Protein AF-A0A800DMS6-F1 (afdb_monomer_lite)

pLDDT: mean 82.87, std 20.44, range [31.41, 98.44]

Secondary structure (DSSP, 8-state):
-------------SS----S----------S-S---PPP-PPPHHHHHHHHHHHHHHHTTTSSEEEEEEEPPSSTT-EEEEEEEEETTTTTEEEEEEEEEE-TT--SEEEEE-HHHHHHH-SS-SSS-EEE-SHHHHHHHHHHHHHSHHHHHHHHHHHHHHHHHHHHHHHHHTTS--

Radius of gyration: 26.36 Å; chains: 1; bounding box: 50×70×80 Å

Foldseek 3Di:
DDDDDDDDPDPDPDDDDDPDDDDPPPPDDPDDPDPDDDDPDDFPVNVLQVVQVVVCVVLVNQKGWDWDWDDDPDPFKTKIWTWIFRVLVVRDTDTAKMWMDGPVRPFIWIGGDLQLLCQQPVPCSPDIDTQGDPVSSVVSVVSSCPRPVNVVVVVVSSVVSVVSVVVVVVVVVVVPD

Sequence (177 aa):
MLISHLTISQYFLDFGYNYFGMEVLNMRDLWPEDIGPISDLKTPVTILREQGALLGEKTNNLVEVEIVQFEPIRSEEFLYAFLIVAPALDNYRYKLFTISYNINIYPVTISVDGEIRAEINPVDPEGKLTAESEDDFVEILKKIFSAKKTKRVIGALLSMISYGQEGQIAGINSNDR

Structure (mmCIF, N/CA/C/O backbone):
data_AF-A0A800DMS6-F1
#
_entry.id   AF-A0A800DMS6-F1
#
loop_
_atom_site.group_PDB
_atom_site.id
_atom_site.type_symbol
_atom_site.label_atom_id
_atom_site.label_alt_id
_atom_site.label_comp_id
_atom_site.label_asym_id
_atom_site.label_entity_id
_atom_site.label_seq_id
_atom_site.pdbx_PDB_ins_code
_atom_site.Cartn_x
_atom_site.Cartn_y
_atom_site.Cartn_z
_atom_site.occupancy
_atom_site.B_iso_or_equiv
_atom_site.auth_seq_id
_atom_site.auth_comp_id
_atom_site.auth_asym_id
_atom_site.auth_atom_id
_atom_site.pdbx_PDB_model_num
ATOM 1 N N . MET A 1 1 ? -31.508 -52.749 -20.779 1.00 35.66 1 MET A N 1
ATOM 2 C CA . MET A 1 1 ? -30.514 -51.670 -20.970 1.00 35.66 1 MET A CA 1
ATOM 3 C C . MET A 1 1 ? -31.309 -50.387 -21.174 1.00 35.66 1 MET A C 1
ATOM 5 O O . MET A 1 1 ? -31.964 -50.294 -22.197 1.00 35.66 1 MET A O 1
ATOM 9 N N . LEU A 1 2 ? -31.628 -49.626 -20.112 1.00 31.41 2 LEU A N 1
ATOM 10 C CA . LEU A 1 2 ? -30.810 -48.549 -19.496 1.00 31.41 2 LEU A CA 1
ATOM 11 C C . LEU A 1 2 ? -30.405 -47.514 -20.569 1.00 31.41 2 LEU A C 1
ATOM 13 O O . LEU A 1 2 ? -29.709 -47.924 -21.487 1.00 31.41 2 LEU A O 1
ATOM 17 N N . ILE A 1 3 ? -30.755 -46.217 -20.588 1.00 32.34 3 ILE A N 1
ATOM 18 C CA . ILE A 1 3 ? -31.312 -45.180 -19.673 1.00 32.34 3 ILE A CA 1
ATOM 19 C C . ILE A 1 3 ? -31.833 -44.061 -20.634 1.00 32.34 3 ILE A C 1
ATOM 21 O O . ILE A 1 3 ? -31.210 -43.858 -21.673 1.00 32.34 3 ILE A O 1
ATOM 25 N N . SER A 1 4 ? -33.069 -43.540 -20.512 1.00 35.94 4 SER A N 1
ATOM 26 C CA . SER A 1 4 ? -33.433 -42.152 -20.084 1.00 35.94 4 SER A CA 1
ATOM 27 C C . SER A 1 4 ? -32.519 -41.006 -20.587 1.00 35.94 4 SER A C 1
ATOM 29 O O . SER A 1 4 ? -31.317 -41.161 -20.674 1.00 35.94 4 SER A O 1
ATOM 31 N N . HIS A 1 5 ? -32.927 -39.774 -20.890 1.00 34.97 5 HIS A N 1
ATOM 32 C CA . HIS A 1 5 ? -34.171 -39.005 -20.849 1.00 34.97 5 HIS A CA 1
ATOM 33 C C . HIS A 1 5 ? -33.965 -37.781 -21.781 1.00 34.97 5 HIS A C 1
ATOM 35 O O . HIS A 1 5 ? -32.833 -37.425 -22.102 1.00 34.97 5 HIS A O 1
ATOM 41 N N . LEU A 1 6 ? -35.073 -37.142 -22.176 1.00 41.53 6 LEU A N 1
ATOM 42 C CA . LEU A 1 6 ? -35.212 -35.772 -22.705 1.00 41.53 6 LEU A CA 1
ATOM 43 C C . LEU A 1 6 ? -34.163 -34.785 -22.119 1.00 41.53 6 LEU A C 1
ATOM 45 O O . LEU A 1 6 ? -33.788 -34.903 -20.959 1.00 41.53 6 LEU A O 1
ATOM 49 N N . THR A 1 7 ? -33.729 -33.706 -22.780 1.00 34.84 7 THR A N 1
ATOM 50 C CA . THR A 1 7 ? -34.586 -32.585 -23.203 1.00 34.84 7 THR A CA 1
ATOM 51 C C . THR A 1 7 ? -33.797 -31.620 -24.095 1.00 34.84 7 THR A C 1
ATOM 53 O O . THR A 1 7 ? -32.654 -31.275 -23.808 1.00 34.84 7 THR A O 1
ATOM 56 N N . ILE A 1 8 ? -34.451 -31.154 -25.155 1.00 40.06 8 ILE A N 1
ATOM 57 C CA . ILE A 1 8 ? -34.076 -29.989 -25.956 1.00 40.06 8 ILE A CA 1
ATOM 58 C C . ILE A 1 8 ? -34.080 -28.753 -25.037 1.00 40.06 8 ILE A C 1
ATOM 60 O O . ILE A 1 8 ? -35.133 -28.411 -24.505 1.00 40.06 8 ILE A O 1
ATOM 64 N N . SER A 1 9 ? -32.946 -28.065 -24.865 1.00 38.56 9 SER A N 1
ATOM 65 C CA . SER A 1 9 ? -32.944 -26.673 -24.386 1.00 38.56 9 SER A CA 1
ATOM 66 C C . SER A 1 9 ? -32.565 -25.756 -25.537 1.00 38.56 9 SER A C 1
ATOM 68 O O . SER A 1 9 ? -31.401 -25.524 -25.860 1.00 38.56 9 SER A O 1
ATOM 70 N N . GLN A 1 10 ? -33.632 -25.303 -26.174 1.00 44.22 10 GLN A N 1
ATOM 71 C CA . GLN A 1 10 ? -33.739 -24.427 -27.319 1.00 44.22 10 GLN A CA 1
ATOM 72 C C . GLN A 1 10 ? -33.364 -22.980 -26.960 1.00 44.22 10 GLN A C 1
ATOM 74 O O . GLN A 1 10 ? -34.259 -22.161 -26.842 1.00 44.22 10 GLN A O 1
ATOM 79 N N . TYR A 1 11 ? -32.085 -22.628 -26.808 1.00 37.81 11 TYR A N 1
ATOM 80 C CA . TYR A 1 11 ? -31.666 -21.215 -26.806 1.00 37.81 11 TYR A CA 1
ATOM 81 C C . TYR A 1 11 ? -30.234 -21.084 -27.316 1.00 37.81 11 TYR A C 1
ATOM 83 O O . TYR A 1 11 ? -29.307 -21.136 -26.527 1.00 37.81 11 TYR A O 1
ATOM 91 N N . PHE A 1 12 ? -30.064 -21.003 -28.635 1.00 37.28 12 PHE A N 1
ATOM 92 C CA . PHE A 1 12 ? -29.113 -20.130 -29.350 1.00 37.28 12 PHE A CA 1
ATOM 93 C C . PHE A 1 12 ? -29.281 -20.386 -30.861 1.00 37.28 12 PHE A C 1
ATOM 95 O O . PHE A 1 12 ? -28.359 -20.743 -31.587 1.00 37.28 12 PHE A O 1
ATOM 102 N N . LEU A 1 13 ? -30.523 -20.240 -31.329 1.00 35.03 13 LEU A N 1
ATOM 103 C CA . LEU A 1 13 ? -30.820 -19.910 -32.717 1.00 35.03 13 LEU A CA 1
ATOM 104 C C . LEU A 1 13 ? -31.155 -18.422 -32.708 1.00 35.03 13 LEU A C 1
ATOM 106 O O . LEU A 1 13 ? -32.210 -18.072 -32.196 1.00 35.03 13 LEU A O 1
ATOM 110 N N . ASP A 1 14 ? -30.216 -17.585 -33.157 1.00 39.06 14 ASP A N 1
ATOM 111 C CA . ASP A 1 14 ? -30.527 -16.338 -33.885 1.00 39.06 14 ASP A CA 1
ATOM 112 C C . ASP A 1 14 ? -29.300 -15.618 -34.475 1.00 39.06 14 ASP A C 1
ATOM 114 O O . ASP A 1 14 ? -29.356 -14.441 -34.804 1.00 39.06 14 ASP A O 1
ATOM 118 N N . PHE A 1 15 ? -28.197 -16.327 -34.729 1.00 38.88 15 PHE A N 1
ATOM 119 C CA . PHE A 1 15 ? -27.248 -15.891 -35.757 1.00 38.88 15 PHE A CA 1
ATOM 120 C C . PHE A 1 15 ? -26.890 -17.088 -36.630 1.00 38.88 15 PHE A C 1
ATOM 122 O O . PHE A 1 15 ? -26.068 -17.931 -36.278 1.00 38.88 15 PHE A O 1
ATOM 129 N N . GLY A 1 16 ? -27.610 -17.199 -37.748 1.00 42.97 16 GLY A N 1
ATOM 130 C CA . GLY A 1 16 ? -27.435 -18.261 -38.724 1.00 42.97 16 GLY A CA 1
ATOM 131 C C . GLY A 1 16 ? -26.034 -18.240 -39.322 1.00 42.97 16 GLY A C 1
ATOM 132 O O . GLY A 1 16 ? -25.691 -17.338 -40.079 1.00 42.97 16 GLY A O 1
ATOM 133 N N . TYR A 1 17 ? -25.263 -19.285 -39.042 1.00 43.31 17 TYR A N 1
ATOM 134 C CA . TYR A 1 17 ? -24.106 -19.649 -39.846 1.00 43.31 17 TYR A CA 1
ATOM 135 C C . TYR A 1 17 ? -24.394 -20.995 -40.502 1.00 43.31 17 TYR A C 1
ATOM 137 O O . TYR A 1 17 ? -24.394 -22.047 -39.865 1.00 43.31 17 TYR A O 1
ATOM 145 N N . ASN A 1 18 ? -24.695 -20.932 -41.799 1.00 39.12 18 ASN A N 1
ATOM 146 C CA . ASN A 1 18 ? -24.717 -22.085 -42.686 1.00 39.12 18 ASN A CA 1
ATOM 147 C C . ASN A 1 18 ? -23.292 -22.647 -42.773 1.00 39.12 18 ASN A C 1
ATOM 149 O O . ASN A 1 18 ? -22.407 -22.023 -43.354 1.00 39.12 18 ASN A O 1
ATOM 153 N N . TYR A 1 19 ? -23.073 -23.826 -42.199 1.00 49.50 19 TYR A N 1
ATOM 154 C CA . TYR A 1 19 ? -21.821 -24.566 -42.324 1.00 49.50 19 TYR A CA 1
ATOM 155 C C . TYR A 1 19 ? -21.783 -25.281 -43.679 1.00 49.50 19 TYR A C 1
ATOM 157 O O . TYR A 1 19 ? -22.134 -26.452 -43.797 1.00 49.50 19 TYR A O 1
ATOM 165 N N . PHE A 1 20 ? -21.359 -24.559 -44.714 1.00 46.00 20 PHE A N 1
ATOM 166 C CA . PHE A 1 20 ? -20.958 -25.134 -45.995 1.00 46.00 20 PHE A CA 1
ATOM 167 C C . PHE A 1 20 ? -19.621 -24.501 -46.402 1.00 46.00 20 PHE A C 1
ATOM 169 O O . PHE A 1 20 ? -19.579 -23.366 -46.858 1.00 46.00 20 PHE A O 1
ATOM 176 N N . GLY A 1 21 ? -18.523 -25.230 -46.174 1.00 50.41 21 GLY A N 1
ATOM 177 C CA . GLY A 1 21 ? -17.215 -24.971 -46.786 1.00 50.41 21 GLY A CA 1
ATOM 178 C C . GLY A 1 21 ? -16.523 -23.646 -46.449 1.00 50.41 21 GLY A C 1
ATOM 179 O O . GLY A 1 21 ? -16.183 -22.909 -47.367 1.00 50.41 21 GLY A O 1
ATOM 180 N N . MET A 1 22 ? -16.240 -23.360 -45.174 1.00 48.56 22 MET A N 1
ATOM 181 C CA . MET A 1 22 ? -15.181 -22.396 -44.845 1.00 48.56 22 MET A CA 1
ATOM 182 C C . MET A 1 22 ? -13.904 -23.153 -44.502 1.00 48.56 22 MET A C 1
ATOM 184 O O . MET A 1 22 ? -13.832 -23.834 -43.479 1.00 48.56 22 MET A O 1
ATOM 188 N N . GLU A 1 23 ? -12.910 -23.037 -45.385 1.00 54.97 23 GLU A N 1
ATOM 189 C CA . GLU A 1 23 ? -11.513 -23.250 -45.027 1.00 54.97 23 GLU A CA 1
ATOM 190 C C . GLU A 1 23 ? -11.254 -22.514 -43.714 1.00 54.97 23 GLU A C 1
ATOM 192 O O . GLU A 1 23 ? -11.492 -21.309 -43.599 1.00 54.97 23 GLU A O 1
ATOM 197 N N . VAL A 1 24 ? -10.805 -23.250 -42.702 1.00 60.75 24 VAL A N 1
ATOM 198 C CA . VAL A 1 24 ? -10.239 -22.635 -41.509 1.00 60.75 24 VAL A CA 1
ATOM 199 C C . VAL A 1 24 ? -9.075 -21.803 -42.030 1.00 60.75 24 VAL A C 1
ATOM 201 O O . VAL A 1 24 ? -8.104 -22.377 -42.523 1.00 60.75 24 VAL A O 1
ATOM 204 N N . LEU A 1 25 ? -9.196 -20.471 -42.028 1.00 59.88 25 LEU A N 1
ATOM 205 C CA . LEU A 1 25 ? -8.081 -19.596 -42.370 1.00 59.88 25 LEU A CA 1
ATOM 206 C C . LEU A 1 25 ? -6.946 -19.980 -41.424 1.00 59.88 25 LEU A C 1
ATOM 208 O O . LEU A 1 25 ? -6.995 -19.672 -40.234 1.00 59.88 25 LEU A O 1
ATOM 212 N N . ASN A 1 26 ? -5.973 -20.724 -41.947 1.00 67.38 26 ASN A N 1
ATOM 213 C CA . ASN A 1 26 ? -4.772 -21.108 -41.231 1.00 67.38 26 ASN A CA 1
ATOM 214 C C . ASN A 1 26 ? -3.969 -19.823 -41.033 1.00 67.38 26 ASN A C 1
ATOM 216 O O . ASN A 1 26 ? -3.160 -19.438 -41.879 1.00 67.38 26 ASN A O 1
ATOM 220 N N . MET A 1 27 ? -4.308 -19.084 -39.979 1.00 79.75 27 MET A N 1
ATOM 221 C CA . MET A 1 27 ? -3.650 -17.838 -39.647 1.00 79.75 27 MET A CA 1
ATOM 222 C C . MET A 1 27 ? -2.224 -18.192 -39.251 1.00 79.75 27 MET A C 1
ATOM 224 O O . MET A 1 27 ? -1.990 -18.865 -38.250 1.00 79.75 27 MET A O 1
ATOM 228 N N . ARG A 1 28 ? -1.277 -17.795 -40.101 1.00 87.38 28 ARG A N 1
ATOM 229 C CA . ARG A 1 28 ? 0.142 -18.024 -39.865 1.00 87.38 28 ARG A CA 1
ATOM 230 C C . ARG A 1 28 ? 0.537 -17.324 -38.570 1.00 87.38 28 ARG A C 1
ATOM 232 O O . ARG A 1 28 ? 0.337 -16.117 -38.457 1.00 87.38 28 ARG A O 1
ATOM 239 N N . ASP A 1 29 ? 1.121 -18.074 -37.643 1.00 88.88 29 ASP A N 1
ATOM 240 C CA . ASP A 1 29 ? 1.766 -17.491 -36.473 1.00 88.88 29 ASP A CA 1
ATOM 241 C C . ASP A 1 29 ? 2.951 -16.622 -36.925 1.00 88.88 29 ASP A C 1
ATOM 243 O O . ASP A 1 29 ? 3.786 -17.050 -37.731 1.00 88.88 29 ASP A O 1
ATOM 247 N N . LEU A 1 30 ? 2.958 -15.368 -36.474 1.00 91.81 30 LEU A N 1
ATOM 248 C CA . LEU A 1 30 ? 3.965 -14.357 -36.805 1.00 91.81 30 LEU A CA 1
ATOM 249 C C . LEU A 1 30 ? 4.840 -13.997 -35.603 1.00 91.81 30 LEU A C 1
ATOM 251 O O . LEU A 1 30 ? 5.760 -13.190 -35.752 1.00 91.81 30 LEU A O 1
ATOM 255 N N . TRP A 1 31 ? 4.551 -14.547 -34.425 1.00 92.25 31 TRP A N 1
ATOM 256 C CA . TRP A 1 31 ? 5.361 -14.308 -33.244 1.00 92.25 31 TRP A CA 1
ATOM 257 C C . TRP A 1 31 ? 6.652 -15.132 -33.312 1.00 92.25 31 TRP A C 1
ATOM 259 O O . TRP A 1 31 ? 6.671 -16.216 -33.901 1.00 92.25 31 TRP A O 1
ATOM 269 N N . PRO A 1 32 ? 7.762 -14.622 -32.755 1.00 91.69 32 PRO A N 1
ATOM 270 C CA . PRO A 1 32 ? 8.974 -15.416 -32.644 1.00 91.69 32 PRO A CA 1
ATOM 271 C C . PRO A 1 32 ? 8.740 -16.597 -31.694 1.00 91.69 32 PRO A C 1
ATOM 273 O O . PRO A 1 32 ? 8.000 -16.480 -30.722 1.00 91.69 32 PRO A O 1
ATOM 276 N N . GLU A 1 33 ? 9.416 -17.720 -31.940 1.00 89.88 33 GLU A N 1
ATOM 277 C CA . GLU A 1 33 ? 9.379 -18.870 -31.021 1.00 89.88 33 GLU A CA 1
ATOM 278 C C . GLU A 1 33 ? 9.956 -18.517 -29.636 1.00 89.88 33 GLU A C 1
ATOM 280 O O . GLU A 1 33 ? 9.574 -19.112 -28.630 1.00 89.88 33 GLU A O 1
ATOM 285 N N . ASP A 1 34 ? 10.845 -17.520 -29.583 1.00 89.25 34 ASP A N 1
ATOM 286 C CA . ASP A 1 34 ? 11.402 -16.959 -28.355 1.00 89.25 34 ASP A CA 1
ATOM 287 C C . ASP A 1 34 ? 10.739 -15.611 -28.024 1.00 89.25 34 ASP A C 1
ATOM 289 O O . ASP A 1 34 ? 11.068 -14.570 -28.597 1.00 89.25 34 ASP A O 1
ATOM 293 N N . ILE A 1 35 ? 9.779 -15.647 -27.098 1.00 87.31 35 ILE A N 1
ATOM 294 C CA . ILE A 1 35 ? 9.023 -14.481 -26.600 1.00 87.31 35 ILE A CA 1
ATOM 295 C C . ILE A 1 35 ? 9.774 -13.764 -25.457 1.00 87.31 35 ILE A C 1
ATOM 297 O O . ILE A 1 35 ? 9.355 -12.701 -24.999 1.00 87.31 35 ILE A O 1
ATOM 301 N N . GLY A 1 36 ? 10.917 -14.305 -25.026 1.00 82.69 36 GLY A N 1
ATOM 302 C CA . GLY A 1 36 ? 11.720 -13.786 -23.928 1.00 82.69 36 GLY A CA 1
ATOM 303 C C . GLY A 1 36 ? 11.561 -14.577 -22.624 1.00 82.69 36 GLY A C 1
ATOM 304 O O . GLY A 1 36 ? 10.615 -15.352 -22.448 1.00 82.69 36 GLY A O 1
ATOM 305 N N . PRO A 1 37 ? 12.513 -14.404 -21.691 1.00 80.75 37 PRO A N 1
ATOM 306 C CA . PRO A 1 37 ? 12.550 -15.167 -20.454 1.00 80.75 37 PRO A CA 1
ATOM 307 C C . PRO A 1 37 ? 11.471 -14.706 -19.469 1.00 80.75 37 PRO A C 1
ATOM 309 O O . PRO A 1 37 ? 11.154 -13.521 -19.363 1.00 80.75 37 PRO A O 1
ATOM 312 N N . ILE A 1 38 ? 10.964 -15.649 -18.676 1.00 77.38 38 ILE A N 1
ATOM 313 C CA . ILE A 1 38 ? 10.174 -15.335 -17.483 1.00 77.38 38 ILE A CA 1
ATOM 314 C C . ILE A 1 38 ? 11.127 -14.706 -16.460 1.00 77.38 38 ILE A C 1
ATOM 316 O O . ILE A 1 38 ? 12.155 -15.290 -16.127 1.00 77.38 38 ILE A O 1
ATOM 320 N N . SER A 1 39 ? 10.803 -13.500 -15.995 1.00 78.00 39 SER A N 1
ATOM 321 C CA . SER A 1 39 ? 11.605 -12.783 -15.002 1.00 78.00 39 SER A CA 1
ATOM 322 C C . SER A 1 39 ? 11.274 -13.251 -13.583 1.00 78.00 39 SER A C 1
ATOM 324 O O . SER A 1 39 ? 10.099 -13.338 -13.227 1.00 78.00 39 SER A O 1
ATOM 326 N N . ASP A 1 40 ? 12.302 -13.463 -12.757 1.00 79.00 40 ASP A N 1
ATOM 327 C CA . ASP A 1 40 ? 12.170 -13.732 -11.315 1.00 79.00 40 ASP A CA 1
ATOM 328 C C . ASP A 1 40 ? 11.943 -12.451 -10.482 1.00 79.00 40 ASP A C 1
ATOM 330 O O . ASP A 1 40 ? 11.895 -12.494 -9.251 1.00 79.00 40 ASP A O 1
ATOM 334 N N . LEU A 1 41 ? 11.818 -11.288 -11.135 1.00 80.94 41 LEU A N 1
ATOM 335 C CA . LEU A 1 41 ? 11.631 -10.004 -10.463 1.00 80.94 41 LEU A CA 1
ATOM 336 C C . LEU A 1 41 ? 10.303 -9.971 -9.695 1.00 80.94 41 LEU A C 1
ATOM 338 O O . LEU A 1 41 ? 9.221 -10.141 -10.270 1.00 80.94 41 LEU A O 1
ATOM 342 N N . LYS A 1 42 ? 10.365 -9.669 -8.395 1.00 85.94 42 LYS A N 1
ATOM 343 C CA . LYS A 1 42 ? 9.160 -9.458 -7.597 1.00 85.94 42 LYS A CA 1
ATOM 344 C C . LYS A 1 42 ? 8.494 -8.150 -8.000 1.00 85.94 42 LYS A C 1
ATOM 346 O O . LYS A 1 42 ? 9.057 -7.067 -7.887 1.00 85.94 42 LYS A O 1
ATOM 351 N N . THR A 1 43 ? 7.241 -8.243 -8.438 1.00 92.69 43 THR A N 1
ATOM 352 C CA . THR A 1 43 ? 6.466 -7.037 -8.740 1.00 92.69 43 THR A CA 1
ATOM 353 C C . THR A 1 43 ? 6.119 -6.273 -7.452 1.00 92.69 43 THR A C 1
ATOM 355 O O . THR A 1 43 ? 5.884 -6.904 -6.413 1.00 92.69 43 THR A O 1
ATOM 358 N N . PRO A 1 44 ? 5.973 -4.936 -7.509 1.00 96.38 44 PRO A N 1
ATOM 359 C CA . PRO A 1 44 ? 5.532 -4.121 -6.383 1.00 96.38 44 PRO A CA 1
ATOM 360 C C . PRO A 1 44 ? 4.249 -4.652 -5.743 1.00 96.38 44 PRO A C 1
ATOM 362 O O . PRO A 1 44 ? 4.139 -4.716 -4.524 1.00 96.38 44 PRO A O 1
ATOM 365 N N . VAL A 1 45 ? 3.295 -5.116 -6.552 1.00 96.44 45 VAL A N 1
ATOM 366 C CA . VAL A 1 45 ? 2.017 -5.662 -6.072 1.00 96.44 45 VAL A CA 1
ATOM 367 C C . VAL A 1 45 ? 2.212 -6.968 -5.301 1.00 96.44 45 VAL A C 1
ATOM 369 O O . VAL A 1 45 ? 1.528 -7.184 -4.302 1.00 96.44 45 VAL A O 1
ATOM 372 N N . THR A 1 46 ? 3.143 -7.830 -5.722 1.00 95.88 46 THR A N 1
ATOM 373 C CA . THR A 1 46 ? 3.502 -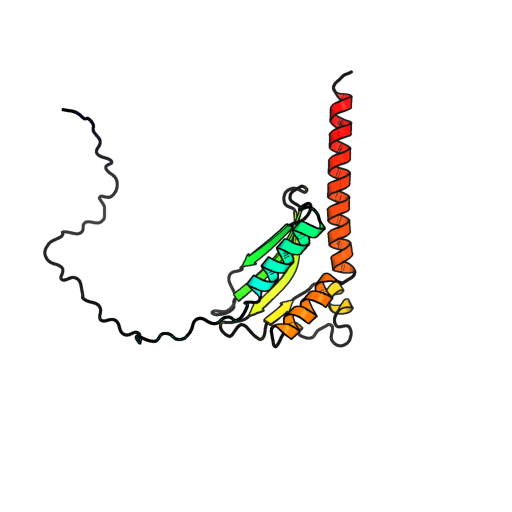9.042 -4.969 1.00 95.88 46 THR A CA 1
ATOM 374 C C . THR A 1 46 ? 4.008 -8.671 -3.578 1.00 95.88 46 THR A C 1
ATOM 376 O O . THR A 1 46 ? 3.499 -9.196 -2.590 1.00 95.88 46 THR A O 1
ATOM 379 N N . ILE A 1 47 ? 4.920 -7.697 -3.490 1.00 97.69 47 ILE A N 1
ATOM 380 C CA . ILE A 1 47 ? 5.445 -7.190 -2.214 1.00 97.69 47 ILE A CA 1
ATOM 381 C C . ILE A 1 47 ? 4.306 -6.627 -1.352 1.00 97.69 47 ILE A C 1
ATOM 383 O O . ILE A 1 47 ? 4.214 -6.944 -0.168 1.00 97.69 47 ILE A O 1
ATOM 387 N N . LEU A 1 48 ? 3.389 -5.843 -1.933 1.00 98.19 48 LEU A N 1
ATOM 388 C CA . LEU A 1 48 ? 2.240 -5.298 -1.201 1.00 98.19 48 LEU A CA 1
ATOM 389 C C . LEU A 1 48 ? 1.333 -6.390 -0.619 1.00 98.19 48 LEU A C 1
ATOM 391 O O . LEU A 1 48 ? 0.905 -6.270 0.529 1.00 98.19 48 LEU A O 1
ATOM 395 N N . ARG A 1 49 ? 1.057 -7.459 -1.376 1.00 98.00 49 ARG A N 1
ATOM 396 C CA . ARG A 1 49 ? 0.254 -8.597 -0.897 1.00 98.00 49 ARG A CA 1
ATOM 397 C C . ARG A 1 49 ? 0.946 -9.341 0.244 1.00 98.00 49 ARG A C 1
ATOM 399 O O . ARG A 1 49 ? 0.298 -9.630 1.246 1.00 98.00 49 ARG A O 1
ATOM 406 N N . GLU A 1 50 ? 2.252 -9.592 0.126 1.00 98.00 50 GLU A N 1
ATOM 407 C CA . GLU A 1 50 ? 3.053 -10.212 1.193 1.00 98.00 50 GLU A CA 1
ATOM 408 C C . GLU A 1 50 ? 3.001 -9.374 2.484 1.00 98.00 50 GLU A C 1
ATOM 410 O O . GLU A 1 50 ? 2.727 -9.899 3.561 1.00 98.00 50 GLU A O 1
ATOM 415 N N . GLN A 1 51 ? 3.189 -8.052 2.385 1.00 98.12 51 GLN A N 1
ATOM 416 C CA . GLN A 1 51 ? 3.111 -7.159 3.548 1.00 98.12 51 GLN A CA 1
ATOM 417 C C . GLN A 1 51 ? 1.694 -7.067 4.129 1.00 98.12 51 GLN A C 1
ATOM 419 O O . GLN A 1 51 ? 1.532 -6.950 5.345 1.00 98.12 51 GLN A O 1
ATOM 424 N N . GLY A 1 52 ? 0.669 -7.155 3.281 1.00 97.44 52 GLY A N 1
ATOM 425 C CA . GLY A 1 52 ? -0.722 -7.221 3.709 1.00 97.44 52 GLY A CA 1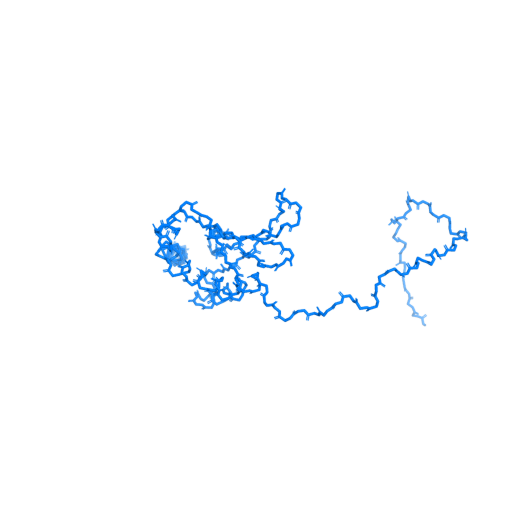
ATOM 426 C C . GLY A 1 52 ? -1.027 -8.455 4.557 1.00 97.44 52 GLY A C 1
ATOM 427 O O . GLY A 1 52 ? -1.607 -8.327 5.635 1.00 97.44 52 GLY A O 1
ATOM 428 N N . ALA A 1 53 ? -0.558 -9.628 4.123 1.00 98.06 53 ALA A N 1
ATOM 429 C CA . ALA A 1 53 ? -0.688 -10.870 4.883 1.00 98.06 53 ALA A CA 1
ATOM 430 C C . ALA A 1 53 ? 0.010 -10.778 6.251 1.00 98.06 53 ALA A C 1
ATOM 432 O O . ALA A 1 53 ? -0.585 -11.114 7.274 1.00 98.06 53 ALA A O 1
ATOM 433 N N . LEU A 1 54 ? 1.227 -10.222 6.294 1.00 98.31 54 LEU A N 1
ATOM 434 C CA . LEU A 1 54 ? 1.962 -10.011 7.547 1.00 98.31 54 LEU A CA 1
ATOM 435 C C . LEU A 1 54 ? 1.233 -9.066 8.516 1.00 98.31 54 LEU A C 1
ATOM 437 O O . LEU A 1 54 ? 1.338 -9.236 9.732 1.00 98.31 54 LEU A O 1
ATOM 441 N N . LEU A 1 55 ? 0.513 -8.054 8.017 1.00 97.75 55 LEU A N 1
ATOM 442 C CA . LEU A 1 55 ? -0.314 -7.193 8.869 1.00 97.75 55 LEU A CA 1
ATOM 443 C C . LEU A 1 55 ? -1.525 -7.954 9.427 1.00 97.75 55 LEU A C 1
ATOM 445 O O . LEU A 1 55 ? -1.823 -7.815 10.617 1.00 97.75 55 LEU A O 1
ATOM 449 N N . GLY A 1 56 ? -2.180 -8.774 8.601 1.00 96.50 56 GLY A N 1
ATOM 450 C CA . GLY A 1 56 ? -3.261 -9.664 9.033 1.00 96.50 56 GLY A CA 1
ATOM 451 C C . GLY A 1 56 ? -2.809 -10.566 10.180 1.00 96.50 56 GLY A C 1
ATOM 452 O O . GLY A 1 56 ? -3.377 -10.516 11.269 1.00 96.50 56 GLY A O 1
ATOM 453 N N . GLU A 1 57 ? -1.686 -11.268 10.014 1.00 97.62 57 GLU A N 1
ATOM 454 C CA . GLU A 1 57 ? -1.099 -12.107 11.068 1.00 97.62 57 GLU A CA 1
ATOM 455 C C . GLU A 1 57 ? -0.810 -11.321 12.357 1.00 97.62 57 GLU A C 1
ATOM 457 O O . GLU A 1 57 ? -1.193 -11.744 13.448 1.00 97.62 57 GLU A O 1
ATOM 462 N N . LYS A 1 58 ? -0.193 -10.135 12.252 1.00 96.88 58 LYS A N 1
ATOM 463 C CA . LYS A 1 58 ? 0.129 -9.284 13.416 1.00 96.88 58 LYS A CA 1
ATOM 464 C C . LYS A 1 58 ? -1.098 -8.799 14.180 1.00 96.88 58 LYS A C 1
ATOM 466 O O . LYS A 1 58 ? -0.971 -8.410 15.340 1.00 96.88 58 LYS A O 1
ATOM 471 N N . THR A 1 59 ? -2.252 -8.770 13.531 1.00 96.19 59 THR A N 1
ATOM 472 C CA . THR A 1 59 ? -3.500 -8.258 14.098 1.00 96.19 59 THR A CA 1
ATOM 473 C C . THR A 1 59 ? -4.535 -9.355 14.307 1.00 96.19 59 THR A C 1
ATOM 475 O O . THR A 1 59 ? -5.680 -9.046 14.621 1.00 96.19 59 THR A O 1
ATOM 478 N N . ASN A 1 60 ? -4.144 -10.630 14.175 1.00 95.88 60 ASN A N 1
ATOM 479 C CA . ASN A 1 60 ? -5.043 -11.785 14.219 1.00 95.88 60 ASN A CA 1
ATOM 480 C C . ASN A 1 60 ? -6.246 -11.632 13.268 1.00 95.88 60 ASN A C 1
ATOM 482 O O . ASN A 1 60 ? -7.367 -11.997 13.614 1.00 95.88 60 ASN A O 1
ATOM 486 N N . ASN A 1 61 ? -6.008 -11.043 12.093 1.00 95.50 61 ASN A N 1
ATOM 487 C CA . ASN A 1 61 ? -6.999 -10.721 11.065 1.00 95.50 61 ASN A CA 1
ATOM 488 C C . ASN A 1 61 ? -8.160 -9.832 11.556 1.00 95.50 61 ASN A C 1
ATOM 490 O O . ASN A 1 61 ? -9.220 -9.797 10.940 1.00 95.50 61 ASN A O 1
ATOM 494 N N . LEU A 1 62 ? -7.979 -9.077 12.650 1.00 96.19 62 LEU A N 1
ATOM 495 C CA . LEU A 1 62 ? -8.925 -8.017 13.025 1.00 96.19 62 LEU A CA 1
ATOM 496 C C . LEU A 1 62 ? -8.922 -6.890 11.986 1.00 96.19 62 LEU A C 1
ATOM 498 O O . LEU A 1 62 ? -9.946 -6.249 11.751 1.00 96.19 62 LEU A O 1
ATOM 502 N N . VAL A 1 63 ? -7.769 -6.665 11.356 1.00 97.06 63 VAL A N 1
ATOM 503 C CA . VAL A 1 63 ? -7.659 -5.880 10.132 1.00 97.06 63 VAL A CA 1
ATOM 504 C C . VAL A 1 63 ? -6.980 -6.711 9.051 1.00 97.06 63 VAL A C 1
ATOM 506 O O . VAL A 1 63 ? -6.093 -7.517 9.322 1.00 97.06 63 VAL A O 1
ATOM 509 N N . GLU A 1 64 ? -7.392 -6.483 7.817 1.00 97.56 64 GLU A N 1
ATOM 510 C CA . GLU A 1 64 ? -6.885 -7.139 6.620 1.00 97.56 64 GLU A CA 1
ATOM 511 C C . GLU A 1 64 ? -6.392 -6.086 5.628 1.00 97.56 64 GLU A C 1
ATOM 513 O O . GLU A 1 64 ? -6.583 -4.880 5.819 1.00 97.56 64 GLU A O 1
ATOM 518 N N . VAL A 1 65 ? -5.743 -6.533 4.556 1.00 97.94 65 VAL A N 1
ATOM 519 C CA . VAL A 1 65 ? -5.310 -5.653 3.472 1.00 97.94 65 VAL A CA 1
ATOM 520 C C . VAL A 1 65 ? -5.927 -6.095 2.161 1.00 97.94 65 VAL A C 1
ATOM 522 O O . VAL A 1 65 ? -5.809 -7.249 1.760 1.00 97.94 65 VAL A O 1
ATOM 525 N N . GLU A 1 66 ? -6.522 -5.136 1.463 1.00 98.00 66 GLU A N 1
ATOM 526 C CA . GLU A 1 66 ? -7.060 -5.304 0.120 1.00 98.00 66 GLU A CA 1
ATOM 527 C C . GLU A 1 66 ? -6.223 -4.468 -0.857 1.00 98.00 66 GLU A C 1
ATOM 529 O O . GLU A 1 66 ? -6.013 -3.268 -0.653 1.00 98.00 66 GLU A O 1
ATOM 534 N N . ILE A 1 67 ? -5.727 -5.107 -1.922 1.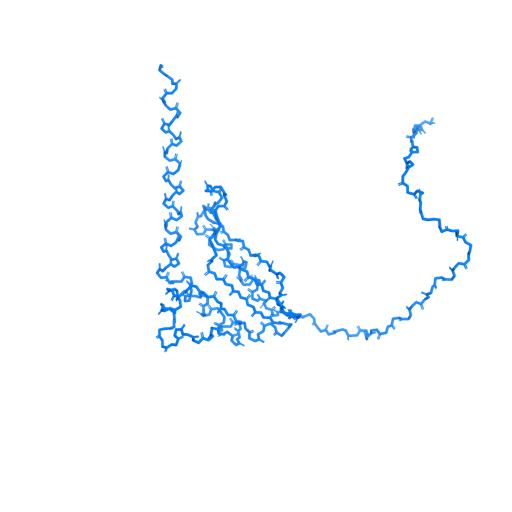00 98.00 67 ILE A N 1
ATOM 535 C CA . ILE A 1 67 ? -5.019 -4.422 -3.008 1.00 98.00 67 ILE A CA 1
ATOM 536 C C . ILE A 1 67 ? -5.971 -4.273 -4.186 1.00 98.00 67 ILE A C 1
ATOM 538 O O . ILE A 1 67 ? -6.284 -5.252 -4.863 1.00 98.00 67 ILE A O 1
ATOM 542 N N . VAL A 1 68 ? -6.413 -3.043 -4.434 1.00 97.25 68 V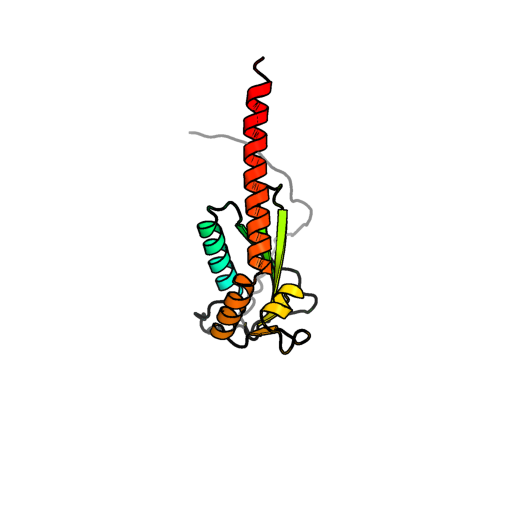AL A N 1
ATOM 543 C CA . VAL A 1 68 ? -7.370 -2.731 -5.502 1.00 97.25 68 VAL A CA 1
ATOM 544 C C . VAL A 1 68 ? -6.626 -2.126 -6.678 1.00 97.25 68 VAL A C 1
ATOM 546 O O . VAL A 1 68 ? -5.918 -1.136 -6.508 1.00 97.25 68 VAL A O 1
ATOM 549 N N . GLN A 1 69 ? -6.793 -2.703 -7.865 1.00 95.12 69 GLN A N 1
ATOM 550 C CA . GLN A 1 69 ? -6.334 -2.100 -9.113 1.00 95.12 69 GLN A CA 1
ATOM 551 C C . GLN A 1 69 ? -7.405 -1.145 -9.643 1.00 95.12 69 GLN A C 1
ATOM 553 O O . GLN A 1 69 ? -8.584 -1.493 -9.665 1.00 95.12 69 GLN A O 1
ATOM 558 N N . PHE A 1 70 ? -6.998 0.039 -10.089 1.00 90.50 70 PHE A N 1
ATOM 559 C CA . PHE A 1 70 ? -7.881 0.978 -10.775 1.00 90.50 70 PHE A CA 1
ATOM 560 C C . PHE A 1 70 ? -7.625 0.959 -12.274 1.00 90.50 70 PHE A C 1
ATOM 562 O O . PHE A 1 70 ? -6.515 0.665 -12.724 1.00 90.50 70 PHE A O 1
ATOM 569 N N . GLU A 1 71 ? -8.645 1.345 -13.037 1.00 85.94 71 GLU A N 1
ATOM 570 C CA . GLU A 1 71 ? -8.442 1.721 -14.428 1.00 85.94 71 GLU A CA 1
ATOM 571 C C . GLU A 1 71 ? -7.536 2.957 -14.481 1.00 85.94 71 GLU A C 1
ATOM 573 O O . GLU A 1 71 ? -7.808 3.963 -13.812 1.00 85.94 71 GLU A O 1
ATOM 578 N N . PRO A 1 72 ? -6.424 2.891 -15.223 1.00 76.50 72 PRO A N 1
ATOM 579 C CA . PRO A 1 72 ? -5.506 4.004 -15.291 1.00 76.50 72 PRO A CA 1
ATOM 580 C C . PRO A 1 72 ? -6.094 5.121 -16.155 1.00 76.50 72 PRO A C 1
ATOM 582 O O . PRO A 1 72 ? -6.749 4.890 -17.168 1.00 76.50 72 PRO A O 1
ATOM 585 N N . ILE A 1 73 ? -5.809 6.366 -15.774 1.00 72.31 73 ILE A N 1
ATOM 586 C CA . ILE A 1 73 ? -6.187 7.547 -16.569 1.00 72.31 73 ILE A CA 1
ATOM 587 C C . ILE A 1 73 ? -5.376 7.593 -17.877 1.00 72.31 73 ILE A C 1
ATOM 589 O O . ILE A 1 73 ? -5.809 8.168 -18.875 1.00 72.31 73 ILE A O 1
ATOM 593 N N . ARG A 1 74 ? -4.182 6.990 -17.875 1.00 72.94 74 ARG A N 1
ATOM 594 C CA . ARG A 1 74 ? -3.276 6.884 -19.019 1.00 72.94 74 ARG A CA 1
ATOM 595 C C . ARG A 1 74 ? -3.196 5.434 -19.478 1.00 72.94 74 ARG A C 1
ATOM 597 O O . ARG A 1 74 ? -3.065 4.534 -18.656 1.00 72.94 74 ARG A O 1
ATOM 604 N N . SER A 1 75 ? -3.228 5.219 -20.790 1.00 70.94 75 SER A N 1
ATOM 605 C CA . SER A 1 75 ? -2.897 3.913 -21.366 1.00 70.94 75 SER A CA 1
ATOM 606 C C . SER A 1 75 ? -1.501 3.501 -20.879 1.00 70.94 75 SER A C 1
ATOM 608 O O . SER A 1 75 ? -0.602 4.335 -20.900 1.00 70.94 75 SER A O 1
ATOM 610 N N . GLU A 1 76 ? -1.339 2.246 -20.442 1.00 84.69 76 GLU A N 1
ATOM 611 C CA . GLU A 1 76 ? -0.062 1.612 -20.033 1.00 84.69 76 GLU A CA 1
ATOM 612 C C . GLU A 1 76 ? 0.440 1.864 -18.597 1.00 84.69 76 GLU A C 1
ATOM 614 O O . GLU A 1 76 ? 1.537 1.425 -18.243 1.00 84.69 76 GLU A O 1
ATOM 619 N N . GLU A 1 77 ? -0.355 2.498 -17.733 1.00 90.25 77 GLU A N 1
ATOM 620 C CA . GLU A 1 77 ? -0.045 2.572 -16.301 1.00 90.25 77 GLU A CA 1
ATOM 621 C C . GLU A 1 77 ? -0.804 1.495 -15.512 1.00 90.25 77 GLU A C 1
ATOM 623 O O . GLU A 1 77 ? -1.987 1.245 -15.719 1.00 90.25 77 GLU A O 1
ATOM 628 N N . PHE A 1 78 ? -0.134 0.866 -14.556 1.00 93.69 78 PHE A N 1
ATOM 629 C CA . PHE A 1 78 ? -0.774 0.078 -13.516 1.00 93.69 78 PHE A CA 1
ATOM 630 C C . PHE A 1 78 ? -0.931 0.952 -12.279 1.00 93.69 78 PHE A C 1
ATOM 632 O O . PHE A 1 78 ? 0.061 1.467 -11.769 1.00 93.69 78 PHE A O 1
ATOM 639 N N . LEU A 1 79 ? -2.159 1.106 -11.785 1.00 95.62 79 LEU A N 1
ATOM 640 C CA . LEU A 1 79 ? -2.478 1.906 -10.604 1.00 95.62 79 LEU A CA 1
ATOM 641 C C . LEU A 1 79 ? -3.128 1.019 -9.541 1.00 95.62 79 LEU A C 1
ATOM 643 O O . LEU A 1 79 ? -4.153 0.392 -9.805 1.00 95.62 79 LEU A O 1
ATOM 647 N N . TYR A 1 80 ? -2.563 0.998 -8.333 1.00 97.25 80 TYR A N 1
ATOM 648 C CA . TYR A 1 80 ? -3.071 0.198 -7.216 1.00 97.25 80 TYR A CA 1
ATOM 649 C C . TYR A 1 80 ? -3.267 1.038 -5.952 1.00 97.25 80 TYR A C 1
ATOM 651 O O . TYR A 1 80 ? -2.450 1.908 -5.651 1.00 97.25 80 TYR A O 1
ATOM 659 N N . ALA A 1 81 ? -4.308 0.746 -5.172 1.00 97.94 81 ALA A N 1
ATOM 660 C CA . ALA A 1 81 ? -4.450 1.201 -3.788 1.00 97.94 81 ALA A CA 1
ATOM 661 C C . ALA A 1 81 ? -4.104 0.090 -2.805 1.00 97.94 81 ALA A C 1
ATOM 663 O O . ALA A 1 81 ? -4.523 -1.054 -2.972 1.00 97.94 81 ALA A O 1
ATOM 664 N N . PHE A 1 82 ? -3.423 0.482 -1.732 1.00 98.44 82 PHE A N 1
ATOM 665 C CA . PHE A 1 82 ? -3.260 -0.317 -0.529 1.00 98.44 82 PHE A CA 1
ATOM 666 C C . PHE A 1 82 ? -4.330 0.098 0.486 1.00 98.44 82 PHE A C 1
ATOM 668 O O . PHE A 1 82 ? -4.265 1.196 1.056 1.00 98.44 82 PHE A O 1
ATOM 675 N N . LEU A 1 83 ? -5.333 -0.756 0.688 1.00 98.38 83 LEU A N 1
ATOM 676 C CA . LEU A 1 83 ? -6.439 -0.508 1.609 1.00 98.38 83 LEU A CA 1
ATOM 677 C C . LEU A 1 83 ? -6.272 -1.350 2.871 1.00 98.38 83 LEU A C 1
ATOM 679 O O . LEU A 1 83 ? -6.088 -2.558 2.782 1.00 98.38 83 LEU A O 1
ATOM 683 N N . ILE A 1 84 ? -6.387 -0.721 4.038 1.00 98.31 84 ILE A N 1
ATOM 684 C CA . ILE A 1 84 ? -6.600 -1.422 5.305 1.00 98.31 84 ILE A CA 1
ATOM 685 C C . ILE A 1 84 ? -8.104 -1.624 5.453 1.00 98.31 84 ILE A C 1
ATOM 687 O O . ILE A 1 84 ? -8.866 -0.655 5.402 1.00 98.31 84 ILE A O 1
ATOM 691 N N . VAL A 1 85 ? -8.525 -2.867 5.637 1.00 98.19 85 VAL A N 1
ATOM 692 C CA . VAL A 1 85 ? -9.927 -3.256 5.764 1.00 98.19 85 VAL A CA 1
ATOM 693 C C . VAL A 1 85 ? -10.182 -3.744 7.182 1.00 98.19 85 VAL A C 1
ATOM 695 O O . VAL A 1 85 ? -9.393 -4.506 7.728 1.00 98.19 85 VAL A O 1
ATOM 698 N N . ALA A 1 86 ? -11.277 -3.300 7.789 1.00 97.56 86 ALA A N 1
ATOM 699 C CA . ALA A 1 86 ? -11.755 -3.805 9.072 1.00 97.56 86 ALA A CA 1
ATOM 700 C C . ALA A 1 86 ? -13.076 -4.563 8.852 1.00 97.56 86 ALA A C 1
ATOM 702 O O . ALA A 1 86 ? -14.130 -3.921 8.790 1.00 97.56 86 ALA A O 1
ATOM 703 N N . PRO A 1 87 ? -13.054 -5.908 8.730 1.00 96.31 87 PRO A N 1
ATOM 704 C CA . PRO A 1 87 ? -14.252 -6.692 8.416 1.00 96.31 87 PRO A CA 1
ATOM 705 C C . PRO A 1 87 ? -15.389 -6.493 9.426 1.00 96.31 87 PRO A C 1
ATOM 707 O O . PRO A 1 87 ? -16.544 -6.330 9.040 1.00 96.31 87 PRO A O 1
ATOM 710 N N . ALA A 1 88 ? -15.053 -6.412 10.718 1.00 94.94 88 ALA A N 1
ATOM 711 C CA . ALA A 1 88 ? -16.013 -6.238 11.811 1.00 94.94 88 ALA A CA 1
ATOM 712 C C . ALA A 1 88 ? -16.666 -4.840 11.878 1.00 94.94 88 ALA A C 1
ATOM 714 O O . ALA A 1 88 ? -17.583 -4.639 12.669 1.00 94.94 88 ALA A O 1
ATOM 715 N N . LEU A 1 89 ? -16.201 -3.879 11.072 1.00 94.38 89 LEU A N 1
ATOM 716 C CA . LEU A 1 89 ? -16.759 -2.528 10.971 1.00 94.38 89 LEU A CA 1
ATOM 717 C C . LEU A 1 89 ? -17.454 -2.344 9.614 1.00 94.38 89 LEU A C 1
ATOM 719 O O . LEU A 1 89 ? -17.119 -1.427 8.871 1.00 94.38 89 LEU A O 1
ATOM 723 N N . ASP A 1 90 ? -18.351 -3.266 9.253 1.00 94.19 90 ASP A N 1
ATOM 724 C CA . ASP A 1 90 ? -19.052 -3.294 7.957 1.00 94.19 90 ASP A CA 1
ATOM 725 C C . ASP A 1 90 ? -18.102 -3.220 6.748 1.00 94.19 90 ASP A C 1
ATOM 727 O O . ASP A 1 90 ? -18.367 -2.553 5.745 1.00 94.19 90 ASP A O 1
ATOM 731 N N . ASN A 1 91 ? -16.963 -3.917 6.843 1.00 93.94 91 ASN A N 1
ATOM 732 C CA . ASN A 1 91 ? -15.880 -3.849 5.860 1.00 93.94 91 ASN A CA 1
ATOM 733 C C . ASN A 1 91 ? -15.410 -2.411 5.589 1.00 93.94 91 ASN A C 1
ATOM 735 O O . ASN A 1 91 ? -15.190 -2.032 4.433 1.00 93.94 91 ASN A O 1
ATOM 739 N N . TYR A 1 92 ? -15.265 -1.597 6.639 1.00 97.00 92 TYR A N 1
ATOM 740 C CA . TYR A 1 92 ? -14.696 -0.258 6.527 1.00 97.00 92 TYR A CA 1
ATOM 741 C C . TYR A 1 92 ? -13.324 -0.321 5.850 1.00 97.00 92 TYR A C 1
ATOM 743 O O . TYR A 1 92 ? -12.462 -1.107 6.249 1.00 97.00 92 TYR A O 1
ATOM 751 N N . ARG A 1 93 ? -13.119 0.528 4.837 1.00 97.75 93 ARG A N 1
ATOM 752 C CA . ARG A 1 93 ? -11.890 0.581 4.036 1.00 97.75 93 ARG A CA 1
ATOM 753 C C . ARG A 1 93 ? -11.185 1.910 4.238 1.00 97.75 93 ARG A C 1
ATOM 755 O O . ARG A 1 93 ? -11.740 2.968 3.945 1.00 97.75 93 ARG A O 1
ATOM 762 N N . TYR A 1 94 ? -9.933 1.850 4.667 1.00 97.62 94 TYR A N 1
ATOM 763 C CA . TYR A 1 94 ? -9.049 3.000 4.759 1.00 97.62 94 TYR A CA 1
ATOM 764 C C . TYR A 1 94 ? -7.939 2.903 3.716 1.00 97.62 94 TYR A C 1
ATOM 766 O O . TYR A 1 94 ? -7.113 1.993 3.759 1.00 97.62 94 TYR A O 1
ATOM 774 N N . LYS A 1 95 ? -7.877 3.868 2.795 1.00 97.94 95 LYS A N 1
ATOM 775 C CA . LYS A 1 95 ? -6.791 3.949 1.814 1.00 97.94 95 LYS A CA 1
ATOM 776 C C . LYS A 1 95 ? -5.531 4.507 2.466 1.00 97.94 95 LYS A C 1
ATOM 778 O O . LYS A 1 95 ? -5.485 5.695 2.772 1.00 97.94 95 LYS A O 1
ATOM 783 N N . LEU A 1 96 ? -4.510 3.666 2.626 1.00 98.06 96 LEU A N 1
ATOM 784 C CA . LEU A 1 96 ? -3.240 4.083 3.217 1.00 98.06 96 LEU A CA 1
ATOM 785 C C . LEU A 1 96 ? -2.365 4.833 2.204 1.00 98.06 96 LEU A C 1
ATOM 787 O O . LEU A 1 96 ? -1.846 5.905 2.505 1.00 98.06 96 LEU A O 1
ATOM 791 N N . PHE A 1 97 ? -2.219 4.279 1.000 1.00 98.12 97 PHE A N 1
ATOM 792 C CA . PHE A 1 97 ? -1.487 4.894 -0.107 1.00 98.12 97 PHE A CA 1
ATOM 793 C C . PHE A 1 97 ? -1.904 4.289 -1.447 1.00 98.12 97 PHE A C 1
ATOM 795 O O . PHE A 1 97 ? -2.623 3.287 -1.502 1.00 98.12 97 PHE A O 1
ATOM 802 N N . THR A 1 98 ? -1.439 4.897 -2.533 1.00 97.44 98 THR A N 1
ATOM 803 C CA . THR A 1 98 ? -1.525 4.340 -3.886 1.00 97.44 98 THR A CA 1
ATOM 804 C C . THR A 1 98 ? -0.146 4.242 -4.514 1.00 97.44 98 THR A C 1
ATOM 806 O O . THR A 1 98 ? 0.726 5.057 -4.212 1.00 97.44 98 THR A O 1
ATOM 809 N N . ILE A 1 99 ? 0.038 3.278 -5.412 1.00 97.12 99 ILE A N 1
ATOM 810 C CA . ILE A 1 99 ? 1.243 3.148 -6.232 1.00 97.12 99 ILE A CA 1
ATOM 811 C C . ILE A 1 99 ? 0.890 3.139 -7.713 1.00 97.12 99 ILE A C 1
ATOM 813 O O . ILE A 1 99 ? -0.169 2.631 -8.085 1.00 97.12 99 ILE A O 1
ATOM 817 N N . SER A 1 100 ? 1.790 3.646 -8.550 1.00 95.38 100 SER A N 1
ATOM 818 C CA . SER A 1 100 ? 1.684 3.519 -10.000 1.00 95.38 100 SER A CA 1
ATOM 819 C C . SER A 1 100 ? 3.022 3.223 -10.665 1.00 95.38 100 SER A C 1
ATOM 821 O O . SER A 1 100 ? 4.043 3.795 -10.281 1.00 95.38 100 SER A O 1
ATOM 823 N N . TYR A 1 101 ? 3.009 2.359 -11.677 1.00 95.06 101 TYR A N 1
ATOM 824 C CA . TYR A 1 101 ? 4.177 2.003 -12.488 1.00 95.06 101 TYR A CA 1
ATOM 825 C C . TYR A 1 101 ? 3.738 1.512 -13.878 1.00 95.06 101 TYR A C 1
ATOM 827 O O . TYR A 1 101 ? 2.558 1.260 -14.093 1.00 95.06 101 TYR A O 1
ATOM 835 N N . ASN A 1 102 ? 4.658 1.391 -14.835 1.00 92.88 102 ASN A N 1
ATOM 836 C CA . ASN A 1 102 ? 4.373 0.888 -16.190 1.00 92.88 102 ASN A CA 1
ATOM 837 C C . ASN A 1 102 ? 4.982 -0.509 -16.404 1.00 92.88 102 ASN A C 1
ATOM 839 O O . ASN A 1 102 ? 5.456 -1.134 -15.462 1.00 92.88 102 ASN A O 1
ATOM 843 N N . ILE A 1 103 ? 5.007 -1.023 -17.634 1.00 90.94 103 ILE A N 1
ATOM 844 C CA . ILE A 1 103 ? 5.552 -2.363 -17.919 1.00 90.94 103 ILE A CA 1
ATOM 845 C C . ILE A 1 103 ? 7.017 -2.565 -17.477 1.00 90.94 103 ILE A C 1
ATOM 847 O O . ILE A 1 103 ? 7.430 -3.699 -17.257 1.00 90.94 103 ILE A O 1
ATOM 851 N N . ASN A 1 104 ? 7.785 -1.487 -17.271 1.00 90.81 104 ASN A N 1
ATOM 852 C CA . ASN A 1 104 ? 9.163 -1.560 -16.771 1.00 90.81 104 ASN A CA 1
ATOM 853 C C . ASN A 1 104 ? 9.254 -1.828 -15.260 1.00 90.81 104 ASN A C 1
ATOM 855 O O . ASN A 1 104 ? 10.354 -2.024 -14.751 1.00 90.81 104 ASN A O 1
ATOM 859 N N . ILE A 1 105 ? 8.119 -1.859 -14.547 1.00 92.25 105 ILE A N 1
ATOM 860 C CA . ILE A 1 105 ? 7.975 -2.128 -13.106 1.00 92.25 105 ILE A CA 1
ATOM 861 C C . ILE A 1 105 ? 8.538 -1.015 -12.209 1.00 92.25 105 ILE A C 1
ATOM 863 O O . ILE A 1 105 ? 7.838 -0.556 -11.309 1.00 92.25 105 ILE A O 1
ATOM 867 N N . TYR A 1 106 ? 9.752 -0.544 -12.483 1.00 93.31 106 TYR A N 1
ATOM 868 C CA . TYR A 1 106 ? 10.391 0.594 -11.831 1.00 93.31 106 TYR A CA 1
ATOM 869 C C . TYR A 1 106 ? 10.670 1.713 -12.853 1.00 93.31 106 TYR A C 1
ATOM 871 O O . TYR A 1 106 ? 10.938 1.425 -14.024 1.00 93.31 106 TYR A O 1
ATOM 879 N N . PRO A 1 107 ? 10.609 2.992 -12.444 1.00 95.25 107 PRO A N 1
ATOM 880 C CA . PRO A 1 107 ? 10.323 3.459 -11.089 1.00 95.25 107 PRO A CA 1
ATOM 881 C C . PRO A 1 107 ? 8.846 3.333 -10.693 1.00 95.25 107 PRO A C 1
ATOM 883 O O . PRO A 1 107 ? 7.941 3.478 -11.517 1.00 95.25 107 PRO A O 1
ATOM 886 N N . VAL A 1 108 ? 8.604 3.116 -9.399 1.00 96.94 108 VAL A N 1
ATOM 887 C CA . VAL A 1 108 ? 7.260 3.122 -8.807 1.00 96.94 108 VAL A CA 1
ATOM 888 C C . VAL A 1 108 ? 6.997 4.489 -8.203 1.00 96.94 108 VAL A C 1
ATOM 890 O O . VAL A 1 108 ? 7.726 4.935 -7.323 1.00 96.94 108 VAL A O 1
ATOM 893 N N . THR A 1 109 ? 5.926 5.150 -8.625 1.00 96.19 109 THR A N 1
ATOM 894 C CA . THR A 1 109 ? 5.458 6.376 -7.969 1.00 96.19 109 THR A CA 1
ATOM 895 C C . THR A 1 109 ? 4.532 6.014 -6.815 1.00 96.19 109 THR A C 1
ATOM 897 O O . THR A 1 109 ? 3.606 5.228 -6.999 1.00 96.19 109 THR A O 1
ATOM 900 N N . ILE A 1 110 ? 4.748 6.598 -5.635 1.00 97.31 110 ILE A N 1
ATOM 901 C CA . ILE A 1 110 ? 3.918 6.387 -4.443 1.00 97.31 110 ILE A CA 1
ATOM 902 C C . ILE A 1 110 ? 3.220 7.694 -4.054 1.00 97.31 110 ILE A C 1
ATOM 904 O O . ILE A 1 110 ? 3.840 8.753 -3.959 1.00 97.31 110 ILE A O 1
ATOM 908 N N . SER A 1 111 ? 1.918 7.622 -3.789 1.00 95.75 111 SER A N 1
ATOM 909 C CA . SER A 1 111 ? 1.129 8.736 -3.262 1.00 95.75 111 SER A CA 1
ATOM 910 C C . SER A 1 111 ? 0.554 8.367 -1.899 1.00 95.75 111 SER A C 1
ATOM 912 O O . SER A 1 111 ? -0.149 7.367 -1.757 1.00 95.75 111 SER A O 1
ATOM 914 N N . VAL A 1 112 ? 0.877 9.178 -0.896 1.00 96.19 112 VAL A N 1
ATOM 915 C CA . VAL A 1 112 ? 0.467 9.032 0.507 1.00 96.19 112 VAL A CA 1
ATOM 916 C C . VAL A 1 112 ? -0.264 10.295 0.959 1.00 96.19 112 VAL A C 1
ATOM 918 O O . VAL A 1 112 ? -0.144 11.347 0.332 1.00 96.19 112 VAL A O 1
ATOM 921 N N . ASP A 1 113 ? -0.993 10.199 2.068 1.00 93.56 113 ASP A N 1
ATOM 922 C CA . ASP A 1 113 ? -1.539 11.368 2.761 1.00 93.56 113 ASP A CA 1
ATOM 923 C C . ASP A 1 113 ? -0.435 12.362 3.176 1.00 93.56 113 ASP A C 1
ATOM 925 O O . ASP A 1 113 ? 0.696 11.965 3.473 1.00 93.56 113 ASP A O 1
ATOM 929 N N . GLY A 1 114 ? -0.775 13.654 3.233 1.00 92.00 114 GLY A N 1
ATOM 930 C CA . GLY A 1 114 ? 0.168 14.730 3.551 1.00 92.00 114 GLY A CA 1
ATOM 931 C C . GLY A 1 114 ? 0.818 14.600 4.933 1.00 92.00 114 GLY A C 1
ATOM 932 O O . GLY A 1 114 ? 1.987 14.947 5.092 1.00 92.00 114 GLY A O 1
ATOM 933 N N . GLU A 1 115 ? 0.113 14.042 5.923 1.00 93.81 115 GLU A N 1
ATOM 934 C CA . GLU A 1 115 ? 0.677 13.808 7.256 1.00 93.81 115 GLU A CA 1
ATOM 935 C C . GLU A 1 115 ? 1.744 12.707 7.205 1.00 93.81 115 GLU A C 1
ATOM 937 O O . GLU A 1 115 ? 2.856 12.903 7.691 1.00 93.81 115 GLU A O 1
ATOM 942 N N . ILE A 1 116 ? 1.456 11.586 6.530 1.00 95.31 116 ILE A N 1
ATOM 943 C CA . ILE A 1 116 ? 2.440 10.513 6.309 1.00 95.31 116 ILE A CA 1
ATOM 944 C C . ILE A 1 116 ? 3.630 11.050 5.508 1.00 95.31 116 ILE A C 1
ATOM 946 O O . ILE A 1 116 ? 4.777 10.764 5.849 1.00 95.31 116 ILE A O 1
ATOM 950 N N . ARG A 1 117 ? 3.376 11.856 4.470 1.00 93.88 117 ARG A N 1
ATOM 951 C CA . ARG A 1 117 ? 4.415 12.470 3.635 1.00 93.88 117 ARG A CA 1
ATOM 952 C C . ARG A 1 117 ? 5.395 13.293 4.469 1.00 93.88 117 ARG A C 1
ATOM 954 O O . ARG A 1 117 ? 6.601 13.083 4.359 1.00 93.88 117 ARG A O 1
ATOM 961 N N . ALA A 1 118 ? 4.877 14.179 5.318 1.00 92.69 118 ALA A N 1
ATOM 962 C CA . ALA A 1 118 ? 5.686 15.028 6.185 1.00 92.69 118 ALA A CA 1
ATOM 963 C C . ALA A 1 118 ? 6.509 14.220 7.203 1.00 92.69 118 ALA A C 1
ATOM 965 O O . ALA A 1 118 ? 7.611 14.627 7.565 1.00 92.69 118 ALA A O 1
ATOM 966 N N . GLU A 1 119 ? 6.004 13.067 7.651 1.00 93.88 119 GLU A N 1
ATOM 967 C CA . GLU A 1 119 ? 6.732 12.186 8.566 1.00 93.88 119 GLU A CA 1
ATOM 968 C C . GLU A 1 119 ? 7.903 11.447 7.898 1.00 93.88 119 GLU A C 1
ATOM 970 O O . GLU A 1 119 ? 8.948 11.272 8.525 1.00 93.88 119 GLU A O 1
ATOM 975 N N . ILE A 1 120 ? 7.743 11.000 6.646 1.00 93.38 120 ILE A N 1
ATOM 976 C CA . ILE A 1 120 ? 8.731 10.136 5.972 1.00 93.38 120 ILE A CA 1
ATOM 977 C C . ILE A 1 120 ? 9.731 10.899 5.096 1.00 93.38 120 ILE A C 1
ATOM 979 O O . ILE A 1 120 ? 10.832 10.399 4.861 1.00 93.38 120 ILE A O 1
ATOM 983 N N . ASN A 1 121 ? 9.354 12.080 4.597 1.00 89.38 121 ASN A N 1
ATOM 984 C CA . ASN A 1 121 ? 10.214 12.952 3.802 1.00 89.38 121 ASN A CA 1
ATOM 985 C C . ASN A 1 121 ? 9.948 14.436 4.133 1.00 89.38 121 ASN A C 1
ATOM 987 O O . ASN A 1 121 ? 9.306 15.142 3.353 1.00 89.38 121 ASN A O 1
ATOM 991 N N . PRO A 1 122 ? 10.442 14.930 5.284 1.00 83.50 122 PRO A N 1
ATOM 992 C CA . PRO A 1 122 ? 10.213 16.309 5.716 1.00 83.50 122 PRO A CA 1
ATOM 993 C C . PRO A 1 122 ? 10.963 17.350 4.872 1.00 83.50 122 PRO A C 1
ATOM 995 O O . PRO A 1 122 ? 10.640 18.532 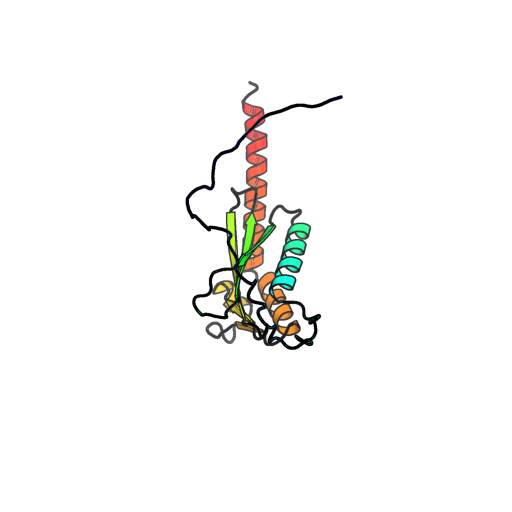4.944 1.00 83.50 122 PRO A O 1
ATOM 998 N N . VAL A 1 123 ? 11.981 16.933 4.111 1.00 83.62 123 VAL A N 1
ATOM 999 C CA . VAL A 1 123 ? 12.834 17.836 3.321 1.00 83.62 123 VAL A CA 1
ATOM 1000 C C . VAL A 1 123 ? 12.132 18.279 2.038 1.00 83.62 123 VAL A C 1
ATOM 1002 O O . VAL A 1 123 ? 12.294 19.421 1.621 1.00 83.62 123 VAL A O 1
ATOM 1005 N N . ASP A 1 124 ? 11.336 17.394 1.440 1.00 82.12 124 ASP A N 1
ATOM 1006 C CA . ASP A 1 124 ? 10.590 17.670 0.214 1.00 82.12 124 ASP A CA 1
ATOM 1007 C C . ASP A 1 124 ? 9.157 17.113 0.309 1.00 82.12 124 ASP A C 1
ATOM 1009 O O . ASP A 1 124 ? 8.838 16.051 -0.245 1.00 82.12 124 ASP A O 1
ATOM 1013 N N . PRO A 1 125 ? 8.273 17.790 1.064 1.00 75.06 125 PRO A N 1
ATOM 1014 C CA . PRO A 1 125 ? 6.908 17.325 1.268 1.00 75.06 125 PRO A CA 1
ATOM 1015 C C . PRO A 1 125 ? 6.053 17.416 -0.004 1.00 75.06 125 PRO A C 1
ATOM 1017 O O . PRO A 1 125 ? 5.099 16.654 -0.124 1.00 75.06 125 PRO A O 1
ATOM 1020 N N . GLU A 1 126 ? 6.397 18.285 -0.959 1.00 77.25 126 GLU A N 1
ATOM 1021 C CA . GLU A 1 126 ? 5.619 18.496 -2.191 1.00 77.25 126 GLU A CA 1
ATOM 1022 C C . GLU A 1 126 ? 6.154 17.717 -3.401 1.00 77.25 126 GLU A C 1
ATOM 1024 O O . GLU A 1 126 ? 5.438 17.536 -4.388 1.00 77.25 126 GLU A O 1
ATOM 1029 N N . GLY A 1 127 ? 7.390 17.219 -3.337 1.00 79.94 127 GLY A N 1
ATOM 1030 C CA . GLY A 1 127 ? 7.964 16.400 -4.393 1.00 79.94 127 GLY A CA 1
ATOM 1031 C C . GLY A 1 127 ? 7.249 15.070 -4.604 1.00 79.94 127 GLY A C 1
ATOM 1032 O O . GLY A 1 127 ? 6.478 14.570 -3.779 1.00 79.94 127 GLY A O 1
ATOM 1033 N N . LYS A 1 128 ? 7.558 14.423 -5.727 1.00 86.88 128 LYS A N 1
ATOM 1034 C CA . LYS A 1 128 ? 7.082 13.060 -5.985 1.00 86.88 128 LYS A CA 1
ATOM 1035 C C . LYS A 1 128 ? 7.790 12.080 -5.048 1.00 86.88 128 LYS A C 1
ATOM 1037 O O . LYS A 1 128 ? 8.959 12.259 -4.725 1.00 86.88 128 LYS A O 1
ATOM 1042 N N . LEU A 1 129 ? 7.079 11.062 -4.560 1.00 93.75 129 LEU A N 1
ATOM 1043 C CA . LEU A 1 129 ? 7.726 9.884 -3.974 1.00 93.75 129 LEU A CA 1
ATOM 1044 C C . LEU A 1 129 ? 7.940 8.897 -5.113 1.00 93.75 129 LEU A C 1
ATOM 1046 O O . LEU A 1 129 ? 6.952 8.416 -5.670 1.00 93.75 129 LEU A O 1
ATOM 1050 N N . THR A 1 130 ? 9.185 8.613 -5.467 1.00 95.38 130 THR A N 1
ATOM 1051 C CA . THR A 1 130 ? 9.507 7.548 -6.416 1.00 95.38 130 THR A CA 1
ATOM 1052 C C . THR A 1 130 ? 10.453 6.558 -5.764 1.00 95.38 130 THR A C 1
ATOM 1054 O O . THR A 1 130 ? 11.268 6.941 -4.930 1.00 95.38 130 THR A O 1
ATOM 1057 N N . ALA A 1 131 ? 10.268 5.287 -6.104 1.00 96.44 131 ALA A N 1
ATOM 1058 C CA . ALA A 1 131 ? 11.181 4.211 -5.780 1.00 96.44 131 ALA A CA 1
ATOM 1059 C C . ALA A 1 131 ? 11.834 3.729 -7.074 1.00 96.44 131 ALA A C 1
ATOM 1061 O O . ALA A 1 131 ? 11.126 3.262 -7.972 1.00 96.44 131 ALA A O 1
ATOM 1062 N N . GLU A 1 132 ? 13.154 3.836 -7.177 1.00 95.94 132 GLU A N 1
ATOM 1063 C CA . GLU A 1 132 ? 13.882 3.511 -8.414 1.00 95.94 132 GLU A CA 1
ATOM 1064 C C . GLU A 1 132 ? 14.216 2.011 -8.535 1.00 95.94 132 GLU A C 1
ATOM 1066 O O . GLU A 1 132 ? 14.570 1.531 -9.610 1.00 95.94 132 GLU A O 1
ATOM 1071 N N . SER A 1 133 ? 14.092 1.254 -7.442 1.00 95.38 133 SER A N 1
ATOM 1072 C CA . SER A 1 133 ? 14.367 -0.186 -7.382 1.00 95.38 133 SER A CA 1
ATOM 1073 C C . SER A 1 133 ? 13.505 -0.900 -6.336 1.00 95.38 133 SER A C 1
ATOM 1075 O O . SER A 1 133 ? 12.783 -0.266 -5.561 1.00 95.38 133 SER A O 1
ATOM 1077 N N . GLU A 1 134 ? 13.597 -2.234 -6.292 1.00 95.38 134 GLU A N 1
ATOM 1078 C CA . GLU A 1 134 ? 12.947 -3.056 -5.263 1.00 95.38 134 GLU A CA 1
ATOM 1079 C C . GLU A 1 134 ? 13.387 -2.671 -3.848 1.00 95.38 134 GLU A C 1
ATOM 1081 O O . GLU A 1 134 ? 12.535 -2.422 -2.995 1.00 95.38 134 GLU A O 1
ATOM 1086 N N . ASP A 1 135 ? 14.694 -2.549 -3.613 1.00 95.94 135 ASP A N 1
ATOM 1087 C CA . ASP A 1 135 ? 15.235 -2.182 -2.301 1.00 95.94 135 ASP A CA 1
ATOM 1088 C C . ASP A 1 135 ? 14.753 -0.796 -1.857 1.00 95.94 135 ASP A C 1
ATOM 1090 O O . ASP A 1 135 ? 14.325 -0.616 -0.715 1.00 95.94 135 ASP A O 1
ATOM 1094 N N . ASP A 1 136 ? 14.758 0.176 -2.772 1.00 96.25 136 ASP A N 1
ATOM 1095 C CA . ASP A 1 136 ? 14.278 1.532 -2.498 1.00 96.25 136 ASP A CA 1
ATOM 1096 C C . ASP A 1 136 ? 12.774 1.535 -2.178 1.00 96.25 136 ASP A C 1
ATOM 1098 O O . ASP A 1 136 ? 12.315 2.163 -1.219 1.00 96.25 136 ASP A O 1
ATOM 1102 N N . PHE A 1 137 ? 11.997 0.733 -2.911 1.00 97.62 137 PHE A N 1
ATOM 1103 C CA . PHE A 1 137 ? 10.571 0.559 -2.652 1.00 97.62 137 PHE A CA 1
ATOM 1104 C C . PHE A 1 137 ? 10.319 -0.033 -1.265 1.00 97.62 137 PHE A C 1
ATOM 1106 O O . PHE A 1 137 ? 9.486 0.481 -0.515 1.00 97.62 137 PHE A O 1
ATOM 1113 N N . VAL A 1 138 ? 11.069 -1.068 -0.885 1.00 97.69 138 VAL A N 1
ATOM 1114 C CA . VAL A 1 138 ? 10.987 -1.687 0.443 1.00 97.69 138 VAL A CA 1
ATOM 1115 C C . VAL A 1 138 ? 11.353 -0.689 1.545 1.00 97.69 138 VAL A C 1
ATOM 1117 O O . VAL A 1 138 ? 10.656 -0.622 2.561 1.00 97.69 138 VAL A O 1
ATOM 1120 N N . GLU A 1 139 ? 12.391 0.126 1.363 1.00 97.69 139 GLU A N 1
ATOM 1121 C CA . GLU A 1 139 ? 12.773 1.159 2.333 1.00 97.69 139 GLU A CA 1
ATOM 1122 C C . GLU A 1 139 ? 11.701 2.247 2.485 1.00 97.69 139 GLU A C 1
ATOM 1124 O O . GLU A 1 139 ? 11.383 2.664 3.606 1.00 97.69 139 GLU A O 1
ATOM 1129 N N . ILE A 1 140 ? 11.076 2.674 1.387 1.00 97.19 140 ILE A N 1
ATOM 1130 C CA . ILE A 1 140 ? 9.955 3.617 1.436 1.00 97.19 140 ILE A CA 1
ATOM 1131 C C . ILE A 1 140 ? 8.747 2.993 2.149 1.00 97.19 140 ILE A C 1
ATOM 1133 O O . ILE A 1 140 ? 8.161 3.635 3.026 1.00 97.19 140 ILE A O 1
ATOM 1137 N N . LEU A 1 141 ? 8.400 1.736 1.853 1.00 98.31 141 LEU A N 1
ATOM 1138 C CA . LEU A 1 141 ? 7.314 1.026 2.535 1.00 98.31 141 LEU A CA 1
ATOM 1139 C C . LEU A 1 141 ? 7.562 0.908 4.041 1.00 98.31 141 LEU A C 1
ATOM 1141 O O . LEU A 1 141 ? 6.657 1.183 4.830 1.00 98.31 141 LEU A O 1
ATOM 1145 N N . LYS A 1 142 ? 8.790 0.580 4.467 1.00 98.12 142 LYS A N 1
ATOM 1146 C CA . LYS A 1 142 ? 9.162 0.556 5.892 1.00 98.12 142 LYS A CA 1
ATOM 1147 C C . LYS A 1 142 ? 8.879 1.897 6.568 1.00 98.12 142 LYS A C 1
ATOM 1149 O O . LYS A 1 142 ? 8.332 1.921 7.675 1.00 98.12 142 LYS A O 1
ATOM 1154 N N . LYS A 1 143 ? 9.201 3.019 5.915 1.00 97.56 143 LYS A N 1
ATOM 1155 C CA . LYS A 1 143 ? 8.904 4.365 6.435 1.00 97.56 143 LYS A CA 1
ATOM 1156 C C . LYS A 1 143 ? 7.394 4.616 6.517 1.00 97.56 143 LYS A C 1
ATOM 1158 O O . LYS A 1 143 ? 6.911 5.037 7.564 1.00 97.56 143 LYS A O 1
ATOM 1163 N N . ILE A 1 144 ? 6.634 4.288 5.469 1.00 97.94 144 ILE A N 1
ATOM 1164 C CA . ILE A 1 144 ? 5.167 4.453 5.439 1.00 97.94 144 ILE A CA 1
ATOM 1165 C C . ILE A 1 144 ? 4.490 3.630 6.544 1.00 97.94 144 ILE A C 1
ATOM 1167 O O . ILE A 1 144 ? 3.660 4.152 7.290 1.00 97.94 144 ILE A O 1
ATOM 1171 N N . PHE A 1 145 ? 4.854 2.355 6.698 1.00 98.06 145 PHE A N 1
ATOM 1172 C CA . PHE A 1 145 ? 4.259 1.469 7.702 1.00 98.06 145 PHE A CA 1
ATOM 1173 C C . PHE A 1 145 ? 4.647 1.834 9.138 1.00 98.06 145 PHE A C 1
ATOM 1175 O O . PHE A 1 145 ? 3.883 1.593 10.074 1.00 98.06 145 PHE A O 1
ATOM 1182 N N . SER A 1 146 ? 5.819 2.442 9.333 1.00 97.31 146 SER A N 1
ATOM 1183 C CA . SER A 1 146 ? 6.285 2.874 10.654 1.00 97.31 146 SER A CA 1
ATOM 1184 C C . SER A 1 146 ? 5.829 4.281 11.058 1.00 97.31 146 SER A C 1
ATOM 1186 O O . SER A 1 146 ? 5.966 4.618 12.244 1.00 97.31 146 SER A O 1
ATOM 1188 N N . ALA A 1 147 ? 5.238 5.050 10.134 1.00 97.62 147 ALA A N 1
ATOM 1189 C CA . ALA A 1 147 ? 4.693 6.381 10.386 1.00 97.62 147 ALA A CA 1
ATOM 1190 C C . ALA A 1 147 ? 3.666 6.379 11.536 1.00 97.62 147 ALA A C 1
ATOM 1192 O O . ALA A 1 147 ? 2.840 5.472 11.693 1.00 97.62 147 ALA A O 1
ATOM 1193 N N . LYS A 1 148 ? 3.704 7.430 12.356 1.00 97.81 148 LYS A N 1
ATOM 1194 C CA . LYS A 1 148 ? 2.802 7.686 13.483 1.00 97.81 148 LYS A CA 1
ATOM 1195 C C . LYS A 1 148 ? 1.355 7.720 13.014 1.00 97.81 148 LYS A C 1
ATOM 1197 O O . LYS A 1 148 ? 0.502 7.119 13.668 1.00 97.81 148 LYS A O 1
ATOM 1202 N N . LYS A 1 149 ? 1.055 8.376 11.886 1.00 97.19 149 LYS A N 1
ATOM 1203 C CA . LYS A 1 149 ? -0.288 8.345 11.288 1.00 97.19 149 LYS A CA 1
ATOM 1204 C C . LYS A 1 149 ? -0.758 6.924 10.974 1.00 97.19 149 LYS A C 1
ATOM 1206 O O . LYS A 1 149 ? -1.847 6.570 11.420 1.00 97.19 149 LYS A O 1
ATOM 1211 N N . THR A 1 150 ? 0.060 6.095 10.329 1.00 97.94 150 THR A N 1
ATOM 1212 C CA . THR A 1 150 ? -0.281 4.692 10.032 1.00 97.94 150 THR A CA 1
ATOM 1213 C C . THR A 1 150 ? -0.602 3.905 11.303 1.00 97.94 150 THR A C 1
ATOM 1215 O O . THR A 1 150 ? -1.667 3.298 11.411 1.00 97.94 150 THR A O 1
ATOM 1218 N N . LYS A 1 151 ? 0.265 3.988 12.321 1.00 98.00 151 LYS A N 1
ATOM 1219 C CA . LYS A 1 151 ? 0.055 3.311 13.613 1.00 98.00 151 LYS A CA 1
ATOM 1220 C C . LYS A 1 151 ? -1.219 3.771 14.320 1.00 98.00 151 LYS A C 1
ATOM 1222 O O . LYS A 1 151 ? -1.934 2.953 14.888 1.00 98.00 151 LYS A O 1
ATOM 1227 N N . ARG A 1 152 ? -1.519 5.069 14.272 1.00 97.94 152 ARG A N 1
ATOM 1228 C CA . ARG A 1 152 ? -2.736 5.652 14.854 1.00 97.94 152 ARG A CA 1
ATOM 1229 C C . ARG A 1 152 ? -3.999 5.176 14.140 1.00 97.94 152 ARG A C 1
ATOM 1231 O O . ARG A 1 152 ? -4.973 4.890 14.822 1.00 97.94 152 ARG A O 1
ATOM 1238 N N . VAL A 1 153 ? -3.984 5.067 12.809 1.00 97.56 153 VAL A N 1
ATOM 1239 C CA . VAL A 1 153 ? -5.114 4.515 12.040 1.00 97.56 153 VAL A CA 1
ATOM 1240 C C . VAL A 1 153 ? -5.377 3.069 12.450 1.00 97.56 153 VAL A C 1
ATOM 1242 O O . VAL A 1 153 ? -6.496 2.744 12.833 1.00 97.56 153 VAL A O 1
ATOM 1245 N N . ILE A 1 154 ? -4.342 2.222 12.450 1.00 97.25 154 ILE A N 1
ATOM 1246 C CA . ILE A 1 154 ? -4.470 0.816 12.860 1.00 97.25 154 ILE A CA 1
ATOM 1247 C C . ILE A 1 154 ? -4.965 0.722 14.311 1.00 97.25 154 ILE A C 1
ATOM 1249 O O . ILE A 1 154 ? -5.923 0.009 14.589 1.00 97.25 154 ILE A O 1
ATOM 1253 N N . GLY A 1 155 ? -4.372 1.484 15.235 1.00 97.44 155 GLY A N 1
ATOM 1254 C CA . GLY A 1 155 ? -4.776 1.490 16.644 1.00 97.44 155 GLY A CA 1
ATOM 1255 C C . GLY A 1 155 ? -6.222 1.944 16.864 1.00 97.44 155 GLY A C 1
ATOM 1256 O O . GLY A 1 155 ? -6.920 1.377 17.706 1.00 97.44 155 GLY A O 1
ATOM 1257 N N . ALA A 1 156 ? -6.696 2.922 16.089 1.00 97.06 156 ALA A N 1
ATOM 1258 C CA . ALA A 1 156 ? -8.086 3.364 16.124 1.00 97.06 156 ALA A CA 1
ATOM 1259 C C . ALA A 1 156 ? -9.039 2.267 15.628 1.00 97.06 156 ALA A C 1
ATOM 1261 O O . ALA A 1 156 ? -10.031 1.991 16.299 1.00 97.06 156 ALA A O 1
ATOM 1262 N N . LEU A 1 157 ? -8.723 1.605 14.507 1.00 96.81 157 LEU A N 1
ATOM 1263 C CA . LEU A 1 157 ? -9.518 0.486 13.984 1.00 96.81 157 LEU A CA 1
ATOM 1264 C C . LEU A 1 157 ? -9.619 -0.649 15.003 1.00 96.81 157 LEU A C 1
ATOM 1266 O O . LEU A 1 157 ? -10.722 -1.075 15.331 1.00 96.81 157 LEU A O 1
ATOM 1270 N N . LEU A 1 158 ? -8.486 -1.077 15.566 1.00 96.62 158 LEU A N 1
ATOM 1271 C CA . LEU A 1 158 ? -8.454 -2.134 16.578 1.00 96.62 158 LEU A CA 1
ATOM 1272 C C . LEU A 1 158 ? -9.277 -1.765 17.813 1.00 96.62 158 LEU A C 1
ATOM 1274 O O . LEU A 1 158 ? -10.032 -2.588 18.317 1.00 96.62 158 LEU A O 1
ATOM 1278 N N . SER A 1 159 ? -9.184 -0.513 18.263 1.00 96.12 159 SER A N 1
ATOM 1279 C CA . SER A 1 159 ? -9.964 -0.030 19.403 1.00 96.12 159 SER A CA 1
ATOM 1280 C C . SER A 1 159 ? -11.467 -0.082 19.109 1.00 96.12 159 SER A C 1
ATOM 1282 O O . SER A 1 159 ? -12.227 -0.605 19.917 1.00 96.12 159 SER A O 1
ATOM 1284 N N . MET A 1 160 ? -11.901 0.406 17.941 1.00 93.62 160 MET A N 1
ATOM 1285 C CA . MET A 1 160 ? -13.312 0.368 17.528 1.00 93.62 160 MET A CA 1
ATOM 1286 C C . MET A 1 160 ? -13.852 -1.063 17.433 1.00 93.62 160 MET A C 1
ATOM 1288 O O . MET A 1 160 ? -14.978 -1.314 17.857 1.00 93.62 160 MET A O 1
ATOM 1292 N N . ILE A 1 161 ? -13.046 -2.003 16.936 1.00 94.00 161 ILE A N 1
ATOM 1293 C CA . ILE A 1 161 ? -13.417 -3.421 16.871 1.00 94.00 161 ILE A CA 1
ATOM 1294 C C . ILE A 1 161 ? -13.586 -3.999 18.279 1.00 94.00 161 ILE A C 1
ATOM 1296 O O . ILE A 1 161 ? -14.608 -4.625 18.557 1.00 94.00 161 ILE A O 1
ATOM 1300 N N . SER A 1 162 ? -12.635 -3.751 19.185 1.00 89.44 162 SER A N 1
ATOM 1301 C CA . SER A 1 162 ? -12.708 -4.250 20.563 1.00 89.44 162 SER A CA 1
ATOM 1302 C C . SER A 1 162 ? -13.939 -3.722 21.309 1.00 89.44 162 SER A C 1
ATOM 1304 O O . SER A 1 162 ? -14.663 -4.505 21.921 1.00 89.44 162 SER A O 1
ATOM 1306 N N . TYR A 1 163 ? -14.245 -2.423 21.200 1.00 84.88 163 TYR A N 1
ATOM 1307 C CA . TYR A 1 163 ? -15.447 -1.851 21.823 1.00 84.88 163 TYR A CA 1
ATOM 1308 C C . TYR A 1 163 ? -16.750 -2.398 21.216 1.00 84.88 163 TYR A C 1
ATOM 1310 O O . TYR A 1 163 ? -17.735 -2.586 21.931 1.00 84.88 163 TYR A O 1
ATOM 1318 N N . GLY A 1 164 ? -16.763 -2.693 19.911 1.00 71.88 164 GLY A N 1
ATOM 1319 C CA . GLY A 1 164 ? -17.909 -3.314 19.242 1.00 71.88 164 GLY A CA 1
ATOM 1320 C C . GLY A 1 164 ? -18.233 -4.720 19.763 1.00 71.88 164 GLY A C 1
ATOM 1321 O O . GLY A 1 164 ? -19.404 -5.099 19.808 1.00 71.88 164 GLY A O 1
ATOM 1322 N N . GLN A 1 165 ? -17.224 -5.475 20.214 1.00 64.38 165 GLN A N 1
ATOM 1323 C CA . GLN A 1 165 ? -17.411 -6.811 20.791 1.00 64.38 165 GLN A CA 1
ATOM 1324 C C . GLN A 1 165 ? -17.946 -6.766 22.233 1.00 64.38 165 GLN A C 1
ATOM 1326 O O . GLN A 1 165 ? -18.793 -7.584 22.595 1.00 64.38 165 GLN A O 1
ATOM 1331 N N . GLU A 1 166 ? -17.537 -5.780 23.039 1.00 61.81 166 GLU A N 1
ATOM 1332 C CA . GLU A 1 166 ? -18.027 -5.600 24.418 1.00 61.81 166 GLU A CA 1
ATOM 1333 C C . GLU A 1 166 ? -19.502 -5.155 24.485 1.00 61.81 166 GLU A C 1
ATOM 1335 O O . GLU A 1 166 ? -20.249 -5.560 25.378 1.00 61.81 166 GLU A O 1
ATOM 1340 N N . GLY A 1 167 ? -19.972 -4.373 23.508 1.00 57.97 167 GLY A N 1
ATOM 1341 C CA . GLY A 1 167 ? -21.383 -3.975 23.421 1.00 57.97 167 GLY A CA 1
ATOM 1342 C C . GLY A 1 167 ? -22.340 -5.134 23.104 1.00 57.97 167 GLY A C 1
ATOM 1343 O O . GLY A 1 167 ? -23.483 -5.134 23.564 1.00 57.97 167 GLY A O 1
ATOM 1344 N N . GLN A 1 168 ? -21.880 -6.151 22.365 1.00 54.44 168 GLN A N 1
ATOM 1345 C CA . GLN A 1 168 ? -22.702 -7.312 21.993 1.00 54.44 168 GLN A CA 1
ATOM 1346 C C . GLN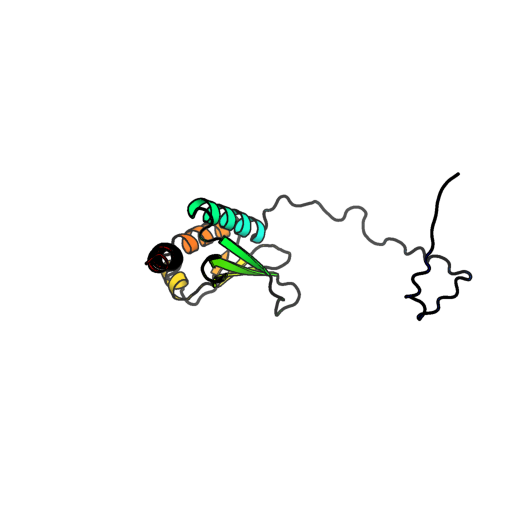 A 1 168 ? -22.882 -8.303 23.153 1.00 54.44 168 GLN A C 1
ATOM 1348 O O . GLN A 1 168 ? -23.979 -8.827 23.340 1.00 54.44 168 GLN A O 1
ATOM 1353 N N . ILE A 1 169 ? -21.862 -8.503 23.995 1.00 55.97 169 ILE A N 1
ATOM 1354 C CA . ILE A 1 169 ? -21.971 -9.347 25.202 1.00 55.97 169 ILE A CA 1
ATOM 1355 C C . ILE A 1 169 ? -22.865 -8.723 26.288 1.00 55.97 169 ILE A C 1
ATOM 1357 O O . ILE A 1 169 ? -23.524 -9.448 27.033 1.00 55.97 169 ILE A O 1
ATOM 1361 N N . ALA A 1 170 ? -22.948 -7.390 26.363 1.00 54.91 170 ALA A N 1
ATOM 1362 C CA . ALA A 1 170 ? -23.838 -6.706 27.303 1.00 54.91 170 ALA A CA 1
ATOM 1363 C C . ALA A 1 170 ? -25.322 -6.785 26.889 1.00 54.91 170 ALA A C 1
ATOM 1365 O O . ALA A 1 170 ? -26.189 -6.876 27.757 1.00 54.91 170 ALA A O 1
ATOM 1366 N N . GLY A 1 171 ? -25.618 -6.803 25.582 1.00 52.53 171 GLY A N 1
ATOM 1367 C CA . GLY A 1 171 ? -26.985 -6.886 25.048 1.00 52.53 171 GLY A CA 1
ATOM 1368 C C . GLY A 1 171 ? -27.634 -8.274 25.130 1.00 52.53 171 GLY A C 1
ATOM 1369 O O . GLY A 1 171 ? -28.857 -8.376 25.085 1.00 52.53 171 GLY A O 1
ATOM 1370 N N . ILE A 1 172 ? -26.846 -9.343 25.287 1.00 55.00 172 ILE A N 1
ATOM 1371 C CA . ILE A 1 172 ? -27.373 -10.708 25.466 1.00 55.00 172 ILE A CA 1
ATOM 1372 C C . ILE A 1 172 ? -27.893 -10.913 26.901 1.00 55.00 172 ILE A C 1
ATOM 1374 O O . ILE A 1 172 ? -28.890 -11.597 27.104 1.00 55.00 172 ILE A O 1
ATOM 1378 N N . ASN A 1 173 ? -27.290 -10.256 27.898 1.00 54.47 173 ASN A N 1
ATOM 1379 C CA . ASN A 1 173 ? -27.647 -10.428 29.314 1.00 54.47 173 ASN A CA 1
ATOM 1380 C C . ASN A 1 173 ? -28.856 -9.594 29.787 1.00 54.47 173 ASN A C 1
ATOM 1382 O O . ASN A 1 173 ? -29.282 -9.736 30.934 1.00 54.47 173 ASN A O 1
ATOM 1386 N N . SER A 1 174 ? -29.408 -8.708 28.951 1.00 55.47 174 SER A N 1
ATOM 1387 C CA . SER A 1 174 ? -30.563 -7.864 29.300 1.00 55.47 174 SER A CA 1
ATOM 1388 C C . SER A 1 174 ? -31.912 -8.404 28.818 1.00 55.47 174 SER A C 1
ATOM 1390 O O . SER A 1 174 ? -32.936 -7.870 29.233 1.00 55.47 174 SER A O 1
ATOM 1392 N N . ASN A 1 175 ? -31.930 -9.461 27.998 1.00 54.97 175 ASN A N 1
ATOM 1393 C CA . ASN A 1 175 ? -33.159 -10.095 27.496 1.00 54.97 175 ASN A CA 1
ATOM 1394 C C . ASN A 1 175 ? -33.618 -11.318 28.311 1.00 54.97 175 ASN A C 1
ATOM 1396 O O . ASN A 1 175 ? -34.574 -11.978 27.917 1.00 54.97 175 ASN A O 1
ATOM 1400 N N . ASP A 1 176 ? -32.967 -11.597 29.442 1.00 52.34 176 ASP A N 1
ATOM 1401 C CA . ASP A 1 176 ? -33.240 -12.760 30.302 1.00 52.34 176 ASP A CA 1
ATOM 1402 C C . ASP A 1 176 ? -33.795 -12.357 31.690 1.00 52.34 176 ASP A C 1
ATOM 1404 O O . ASP A 1 176 ? -33.543 -13.015 32.701 1.00 52.34 176 ASP A O 1
ATOM 1408 N N . ARG A 1 177 ? -34.529 -11.236 31.767 1.00 42.03 177 ARG A N 1
ATOM 1409 C CA . ARG A 1 177 ? -35.207 -10.775 32.993 1.00 42.03 177 ARG A CA 1
ATOM 1410 C C . ARG A 1 177 ? -36.681 -10.482 32.779 1.00 42.03 177 ARG A C 1
ATOM 1412 O O . ARG A 1 177 ? -36.994 -9.750 31.817 1.00 42.03 177 ARG A O 1
#